Protein AF-A0A7S2FRU5-F1 (afdb_monomer)

Solvent-accessible surface area (backbone atoms only — not comparable to full-atom values): 5875 Å² total; per-residue (Å²): 115,72,44,46,38,80,35,29,39,48,60,51,49,53,50,32,61,76,71,72,45,66,61,41,35,21,21,50,98,88,53,42,59,52,22,40,39,37,58,65,40,54,52,50,47,36,62,71,56,37,88,50,74,68,31,39,57,50,40,38,63,35,39,36,61,80,54,35,46,43,44,95,74,54,76,67,44,41,88,84,57,50,73,66,58,53,54,52,51,27,61,76,71,72,45,92,75,68,55,73,41,55,98,79,60

InterPro domains:
  IPR000644 CBS domain [PF00571] (1-46)
  IPR000644 CBS domain [PF00571] (64-104)
  IPR000644 CBS domain [PS51371] (1-54)
  IPR046342 CBS domain superfamily [G3DSA:3.10.580.10] (1-105)
  IPR046342 CBS domain superfamily [SSF54631] (1-104)
  IPR051462 CBS domain-containing protein [PTHR48108] (2-103)

Organism: NCBI:txid236787

Nearest PDB structures (foldseek):
  4pcu-assembly1_A  TM=8.498E-01  e=1.540E-04  Homo sapiens
  1pvm-assembly1_A  TM=8.363E-01  e=4.871E-04  Thermoplasma acidophilum DSM 1728
  4l28-assembly2_B  TM=7.951E-01  e=3.032E-04  Homo sapiens
  4coo-assembly1_A  TM=7.773E-01  e=4.552E-04  Homo sapiens
  4l28-assembly2_D  TM=8.059E-01  e=3.975E-04  Homo sapiens

pLDDT: mean 93.64, std 6.34, range [51.5, 98.5]

Radius of gyration: 14.71 Å; Cα contacts (8 Å, |Δi|>4): 147; chains: 1; bounding box: 33×32×38 Å

Structure (mmCIF, N/CA/C/O backbone):
data_AF-A0A7S2FRU5-F1
#
_entry.id   AF-A0A7S2FRU5-F1
#
loop_
_atom_site.group_PDB
_atom_site.id
_atom_site.type_symbol
_atom_site.label_atom_id
_atom_site.label_alt_id
_atom_site.label_comp_id
_atom_site.label_asym_id
_atom_site.label_entity_id
_atom_site.label_seq_id
_atom_site.pdbx_PDB_ins_code
_atom_site.Cartn_x
_atom_site.Cartn_y
_atom_site.Cartn_z
_atom_site.occupancy
_atom_site.B_iso_or_equiv
_atom_site.auth_seq_id
_atom_site.auth_comp_id
_atom_site.auth_asym_id
_atom_site.auth_atom_id
_atom_site.pdbx_PDB_model_num
ATOM 1 N N . VAL A 1 1 ? 1.801 3.110 8.655 1.00 89.44 1 VAL A N 1
ATOM 2 C CA . VAL A 1 1 ? 2.631 3.961 7.772 1.00 89.44 1 VAL A CA 1
ATOM 3 C C . VAL A 1 1 ? 1.914 4.096 6.441 1.00 89.44 1 VAL A C 1
ATOM 5 O O . VAL A 1 1 ? 1.216 3.152 6.069 1.00 89.44 1 VAL A O 1
ATOM 8 N N . SER A 1 2 ? 2.025 5.246 5.779 1.00 95.12 2 SER A N 1
ATOM 9 C CA . SER A 1 2 ? 1.357 5.508 4.500 1.00 95.12 2 SER A CA 1
ATOM 10 C C . SER A 1 2 ? 2.238 6.310 3.538 1.00 95.12 2 SER A C 1
ATOM 12 O O . SER A 1 2 ? 3.215 6.939 3.952 1.00 95.12 2 SER A O 1
ATOM 14 N N . VAL A 1 3 ? 1.882 6.260 2.254 1.00 97.75 3 VAL A N 1
ATOM 15 C CA . VAL A 1 3 ? 2.404 7.097 1.159 1.00 97.75 3 VAL A CA 1
ATOM 16 C C . VAL A 1 3 ? 1.241 7.600 0.297 1.00 97.75 3 VAL A C 1
ATOM 18 O O . VAL A 1 3 ? 0.134 7.071 0.393 1.00 97.75 3 VAL A O 1
ATOM 21 N N . LEU A 1 4 ? 1.481 8.595 -0.560 1.00 98.31 4 LEU A N 1
ATOM 22 C CA . LEU A 1 4 ? 0.489 9.033 -1.546 1.00 98.31 4 LEU A CA 1
ATOM 23 C C . LEU A 1 4 ? 0.286 7.962 -2.636 1.00 98.31 4 LEU A C 1
ATOM 25 O O . LEU A 1 4 ? 1.256 7.300 -3.006 1.00 98.31 4 LEU A O 1
ATOM 29 N N . PRO A 1 5 ? -0.921 7.817 -3.217 1.00 98.06 5 PRO A N 1
ATOM 30 C CA . PRO A 1 5 ? -1.140 6.938 -4.368 1.00 98.06 5 PRO A CA 1
ATOM 31 C C . PRO A 1 5 ? -0.275 7.308 -5.576 1.00 98.06 5 PRO A C 1
ATOM 33 O O . PRO A 1 5 ? 0.147 6.422 -6.308 1.00 98.06 5 PRO A O 1
ATOM 36 N N . SER A 1 6 ? 0.020 8.599 -5.744 1.00 98.38 6 SER A N 1
ATOM 37 C CA . SER A 1 6 ? 0.899 9.133 -6.789 1.00 98.38 6 SER A CA 1
ATOM 38 C C . SER A 1 6 ? 2.390 9.024 -6.460 1.00 98.38 6 SER A C 1
ATOM 40 O O . SER A 1 6 ? 3.232 9.401 -7.272 1.00 98.38 6 SER A O 1
ATOM 42 N N . ALA A 1 7 ? 2.752 8.533 -5.268 1.00 98.38 7 ALA A N 1
ATOM 43 C CA . ALA A 1 7 ? 4.149 8.277 -4.957 1.00 98.38 7 ALA A CA 1
ATOM 44 C C . ALA A 1 7 ? 4.690 7.203 -5.902 1.00 98.38 7 ALA A C 1
ATOM 46 O O . ALA A 1 7 ? 4.014 6.221 -6.210 1.00 98.38 7 ALA A O 1
ATOM 47 N N . THR A 1 8 ? 5.932 7.374 -6.334 1.00 98.50 8 THR A N 1
ATOM 48 C CA . THR A 1 8 ? 6.612 6.368 -7.149 1.00 98.50 8 THR A CA 1
ATOM 49 C C . THR A 1 8 ? 6.874 5.095 -6.349 1.00 98.50 8 THR A C 1
ATOM 51 O O . THR A 1 8 ? 7.063 5.127 -5.127 1.00 98.50 8 THR A O 1
ATOM 54 N N . ILE A 1 9 ? 6.985 3.967 -7.047 1.00 98.00 9 ILE A N 1
ATOM 55 C CA . ILE A 1 9 ? 7.394 2.697 -6.442 1.00 98.00 9 ILE A CA 1
ATOM 56 C C . ILE A 1 9 ? 8.744 2.832 -5.726 1.00 98.00 9 ILE A C 1
ATOM 58 O O . ILE A 1 9 ? 8.904 2.263 -4.648 1.00 98.00 9 ILE A O 1
ATOM 62 N N . ASN A 1 10 ? 9.691 3.616 -6.254 1.00 98.06 10 ASN A N 1
ATOM 63 C CA . ASN A 1 10 ? 10.964 3.857 -5.569 1.00 98.06 10 ASN A CA 1
ATOM 64 C C . ASN A 1 10 ? 10.779 4.520 -4.190 1.00 98.06 10 ASN A C 1
ATOM 66 O O . ASN A 1 10 ? 11.281 4.014 -3.188 1.00 98.06 10 ASN A O 1
ATOM 70 N N . GLN A 1 11 ? 9.998 5.602 -4.114 1.00 98.19 11 GLN A N 1
ATOM 71 C CA . GLN A 1 11 ? 9.696 6.277 -2.843 1.00 98.19 11 GLN A CA 1
ATOM 72 C C . GLN A 1 11 ? 8.960 5.348 -1.867 1.00 98.19 11 GLN A C 1
ATOM 74 O O . GLN A 1 11 ? 9.231 5.337 -0.665 1.00 98.19 11 GLN A O 1
ATOM 79 N N . ALA A 1 12 ? 8.042 4.527 -2.380 1.00 98.06 12 ALA A N 1
ATOM 80 C CA . ALA A 1 12 ? 7.340 3.531 -1.583 1.00 98.06 12 ALA A CA 1
ATOM 81 C C . ALA A 1 12 ? 8.289 2.455 -1.024 1.00 98.06 12 ALA A C 1
ATOM 83 O O . ALA A 1 12 ? 8.166 2.079 0.141 1.00 98.06 12 ALA A O 1
ATOM 84 N N . MET A 1 13 ? 9.255 1.981 -1.820 1.00 97.56 13 MET A N 1
ATOM 85 C CA . MET A 1 13 ? 10.285 1.037 -1.373 1.00 97.56 13 MET A CA 1
ATOM 86 C C . MET A 1 13 ? 11.152 1.628 -0.264 1.00 97.56 13 MET A C 1
ATOM 88 O O . MET A 1 13 ? 11.348 0.975 0.761 1.00 97.56 13 MET A O 1
ATOM 92 N N . GLU A 1 14 ? 11.636 2.857 -0.446 1.00 97.81 14 GLU A N 1
ATOM 93 C CA . GLU A 1 14 ? 12.413 3.574 0.570 1.00 97.81 14 GLU A CA 1
ATOM 94 C C . GLU A 1 14 ? 11.638 3.654 1.888 1.00 97.81 14 GLU A C 1
ATOM 96 O O . GLU A 1 14 ? 12.189 3.338 2.943 1.00 97.81 14 GLU A O 1
ATOM 101 N N . LYS A 1 15 ? 10.335 3.962 1.821 1.00 97.62 15 LYS A N 1
ATOM 102 C CA . LYS A 1 15 ? 9.459 4.021 2.994 1.00 97.62 15 LYS A CA 1
ATOM 103 C C . LYS A 1 15 ? 9.284 2.667 3.687 1.00 97.62 15 LYS A C 1
ATOM 105 O O . LYS A 1 15 ? 9.335 2.592 4.913 1.00 97.62 15 LYS A O 1
ATOM 110 N N . LEU A 1 16 ? 9.091 1.585 2.926 1.00 97.19 16 LEU A N 1
ATOM 111 C CA . LEU A 1 16 ? 8.992 0.228 3.484 1.00 97.19 16 LEU A CA 1
ATOM 112 C C . LEU A 1 16 ? 10.280 -0.172 4.220 1.00 97.19 16 LEU A C 1
ATOM 114 O O . LEU A 1 16 ? 10.218 -0.752 5.307 1.00 97.19 16 LEU A O 1
ATOM 118 N N . VAL A 1 17 ? 11.440 0.157 3.642 1.00 97.69 17 VAL A N 1
ATOM 119 C CA . VAL A 1 17 ? 12.757 -0.140 4.221 1.00 97.69 17 VAL A CA 1
ATOM 120 C C . VAL A 1 17 ? 13.020 0.708 5.463 1.00 97.69 17 VAL A C 1
ATOM 122 O O . VAL A 1 17 ? 13.402 0.150 6.494 1.00 97.69 17 VAL A O 1
ATOM 125 N N . SER A 1 18 ? 12.790 2.025 5.398 1.00 97.62 18 SER A N 1
ATOM 126 C CA . SER A 1 18 ? 13.033 2.938 6.524 1.00 97.62 18 SER A CA 1
ATOM 127 C C . SER A 1 18 ? 12.203 2.559 7.744 1.00 97.62 18 SER A C 1
ATOM 129 O O . SER A 1 18 ? 12.710 2.532 8.864 1.00 97.62 18 SER A O 1
ATOM 131 N N . ASP A 1 19 ? 10.939 2.207 7.512 1.00 97.06 19 ASP A N 1
ATOM 132 C CA . ASP A 1 19 ? 9.981 1.904 8.569 1.00 97.06 19 ASP A CA 1
ATOM 133 C C . ASP A 1 19 ? 10.015 0.423 8.988 1.00 97.06 19 ASP A C 1
ATOM 135 O O . ASP A 1 19 ? 9.332 0.038 9.936 1.00 97.06 19 ASP A O 1
ATOM 139 N N . ARG A 1 20 ? 10.821 -0.412 8.313 1.00 96.62 20 ARG A N 1
ATOM 140 C CA . ARG A 1 20 ? 10.981 -1.856 8.569 1.00 96.62 20 ARG A CA 1
ATOM 141 C C . ARG A 1 20 ? 9.661 -2.634 8.500 1.00 96.62 20 ARG A C 1
ATOM 143 O O . ARG A 1 20 ? 9.397 -3.510 9.326 1.00 96.62 20 ARG A O 1
ATOM 150 N N . VAL A 1 21 ? 8.836 -2.340 7.496 1.00 95.50 21 VAL A N 1
ATOM 151 C CA . VAL A 1 21 ? 7.526 -2.980 7.288 1.00 95.50 21 VAL A CA 1
ATOM 152 C C . VAL A 1 21 ? 7.416 -3.645 5.915 1.00 95.50 21 VAL A C 1
ATOM 154 O O . VAL A 1 21 ? 8.046 -3.239 4.946 1.00 95.50 21 VAL A O 1
ATOM 157 N N . GLY A 1 22 ? 6.571 -4.677 5.815 1.00 94.50 22 GLY A N 1
ATOM 158 C CA . GLY A 1 22 ? 6.307 -5.394 4.556 1.00 94.50 22 GLY A CA 1
ATOM 159 C C . GLY A 1 22 ? 5.058 -4.936 3.790 1.00 94.50 22 GLY A C 1
ATOM 160 O O . GLY A 1 22 ? 4.795 -5.449 2.700 1.00 94.50 22 GLY A O 1
ATOM 161 N N . SER A 1 23 ? 4.270 -4.020 4.359 1.00 95.00 23 SER A N 1
ATOM 162 C CA . SER A 1 23 ? 3.048 -3.463 3.764 1.00 95.00 23 SER A CA 1
ATOM 163 C C . SER A 1 23 ? 2.868 -2.004 4.151 1.00 95.00 23 SER A C 1
ATOM 165 O O . SER A 1 23 ? 3.250 -1.616 5.256 1.00 95.00 23 SER A O 1
ATOM 167 N N . CYS A 1 24 ? 2.211 -1.232 3.295 1.00 96.06 24 CYS A N 1
ATOM 168 C CA . CYS A 1 24 ? 1.958 0.187 3.508 1.00 96.06 24 CYS A CA 1
ATOM 169 C C . CYS A 1 24 ? 0.569 0.561 2.973 1.00 96.06 24 CYS A C 1
ATOM 171 O O . CYS A 1 24 ? 0.069 -0.063 2.033 1.00 96.06 24 CYS A O 1
ATOM 173 N N . 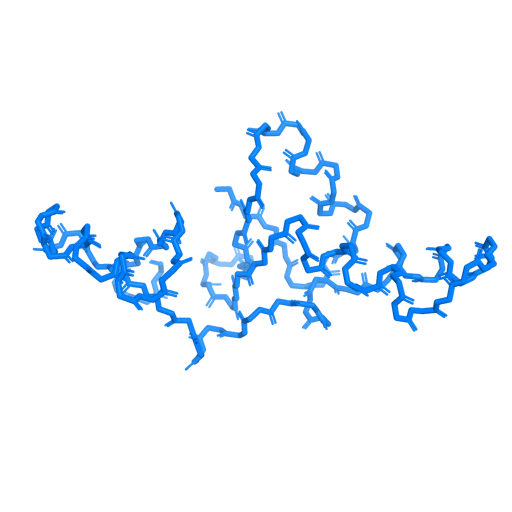LEU A 1 25 ? -0.056 1.561 3.593 1.00 96.06 25 LEU A N 1
ATOM 174 C CA . LEU A 1 25 ? -1.288 2.157 3.085 1.00 96.06 25 LEU A CA 1
ATOM 175 C C . LEU A 1 25 ? -0.955 3.197 2.011 1.00 96.06 25 LEU A C 1
ATOM 177 O O . LEU A 1 25 ? 0.037 3.918 2.114 1.00 96.06 25 LEU A O 1
ATOM 181 N N . ALA A 1 26 ? -1.806 3.294 1.000 1.00 97.12 26 ALA A N 1
ATOM 182 C CA . ALA A 1 26 ? -1.843 4.430 0.097 1.00 97.12 26 ALA A CA 1
ATOM 183 C C . ALA A 1 26 ? -2.972 5.349 0.568 1.00 97.12 26 ALA A C 1
ATOM 185 O O . ALA A 1 26 ? -4.133 4.940 0.550 1.00 97.12 26 ALA A O 1
ATOM 186 N N . SER A 1 27 ? -2.646 6.563 1.003 1.00 95.81 27 SER A N 1
ATOM 187 C CA . SER A 1 27 ? -3.613 7.519 1.552 1.00 95.81 27 SER A CA 1
ATOM 188 C C . SER A 1 27 ? -3.474 8.871 0.869 1.00 95.81 27 SER A C 1
ATOM 190 O O . SER A 1 27 ? -2.376 9.262 0.488 1.00 95.81 27 SER A O 1
ATOM 192 N N . SER A 1 28 ? -4.581 9.591 0.716 1.00 94.88 28 SER A N 1
ATOM 193 C CA . SER A 1 28 ? -4.553 10.987 0.263 1.00 94.88 28 SER A CA 1
ATOM 194 C C . SER A 1 28 ? -3.868 11.905 1.286 1.00 94.88 28 SER A C 1
ATOM 196 O O . SER A 1 28 ? -3.628 11.508 2.428 1.00 94.88 28 SER A O 1
ATOM 198 N N . GLU A 1 29 ? -3.604 13.158 0.907 1.00 93.31 29 GLU A N 1
ATOM 199 C CA . GLU A 1 29 ? -3.019 14.161 1.813 1.00 93.31 29 GLU A CA 1
ATOM 200 C C . GLU A 1 29 ? -3.873 14.429 3.062 1.00 93.31 29 GLU A C 1
ATOM 202 O O . GLU A 1 29 ? -3.333 14.736 4.121 1.00 93.31 29 GLU A O 1
ATOM 207 N N . ILE A 1 30 ? -5.194 14.252 2.966 1.00 90.88 30 ILE A N 1
ATOM 208 C CA . ILE A 1 30 ? -6.130 14.416 4.089 1.00 90.88 30 ILE A CA 1
ATOM 209 C C . ILE A 1 30 ? -6.297 13.138 4.931 1.00 90.88 30 ILE A C 1
ATOM 211 O O . ILE A 1 30 ? -7.155 13.084 5.805 1.00 90.88 30 ILE A O 1
ATOM 215 N N . GLY A 1 31 ? -5.498 12.098 4.669 1.00 88.31 31 GLY A N 1
ATOM 216 C CA . GLY A 1 31 ? -5.475 10.854 5.444 1.00 88.31 31 GLY A CA 1
ATOM 217 C C . GLY A 1 31 ? -6.414 9.752 4.950 1.00 88.31 31 GLY A C 1
ATOM 218 O O . GLY A 1 31 ? -6.247 8.608 5.356 1.00 88.31 31 GLY A O 1
ATOM 219 N N . GLU A 1 32 ? -7.332 10.047 4.025 1.00 91.69 32 GLU A N 1
ATOM 220 C CA . GLU A 1 32 ? -8.274 9.055 3.485 1.00 91.69 32 GLU A CA 1
ATOM 221 C C . GLU A 1 32 ? -7.538 7.892 2.801 1.00 91.69 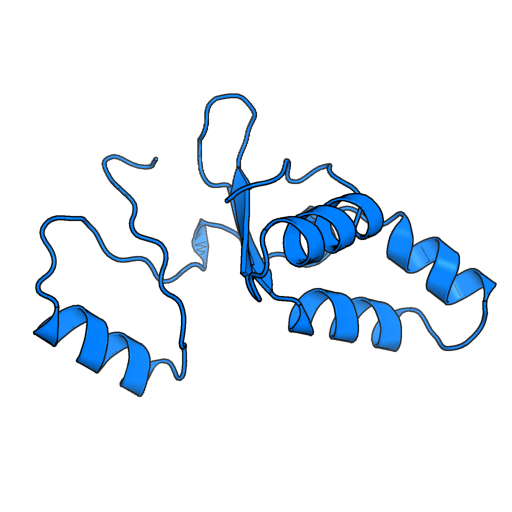32 GLU A C 1
ATOM 223 O O . GLU A 1 32 ? -6.742 8.117 1.879 1.00 91.69 32 GLU A O 1
ATOM 228 N N . VAL A 1 33 ? -7.823 6.657 3.220 1.00 93.94 33 VAL A N 1
ATOM 229 C CA . VAL A 1 33 ? -7.223 5.439 2.660 1.00 93.94 33 VAL A CA 1
ATOM 230 C C . VAL A 1 33 ? -7.763 5.179 1.255 1.00 93.94 33 VAL A C 1
ATOM 232 O O . VAL A 1 33 ? -8.954 4.978 1.041 1.00 93.94 33 VAL A O 1
ATOM 235 N N . LYS A 1 34 ? -6.858 5.143 0.278 1.00 95.94 34 LYS A N 1
ATOM 236 C CA . LYS A 1 34 ? -7.141 4.854 -1.136 1.00 95.94 34 LYS A CA 1
ATOM 237 C C . LYS A 1 34 ? -6.754 3.438 -1.546 1.00 95.94 34 LYS A C 1
ATOM 239 O O . LYS A 1 34 ? -7.283 2.929 -2.534 1.00 95.94 34 LYS A O 1
ATOM 244 N N . GLY A 1 35 ? -5.877 2.788 -0.789 1.00 95.88 35 GLY A N 1
ATOM 245 C CA . GLY A 1 35 ? -5.473 1.419 -1.062 1.00 95.88 35 GLY A CA 1
ATOM 246 C C . GLY A 1 35 ? -4.460 0.865 -0.067 1.00 95.88 35 GLY A C 1
ATOM 247 O O . GLY A 1 35 ? -4.016 1.542 0.861 1.00 95.88 35 GLY A O 1
ATOM 248 N N . VAL A 1 36 ? -4.058 -0.380 -0.296 1.00 95.88 36 VAL A N 1
ATOM 249 C CA . VAL A 1 36 ? -2.966 -1.044 0.422 1.00 95.88 36 VAL A CA 1
ATOM 250 C C . VAL A 1 36 ? -2.093 -1.795 -0.566 1.00 95.88 36 VAL A C 1
ATOM 252 O O . VAL A 1 36 ? -2.586 -2.375 -1.530 1.00 95.88 36 VAL A O 1
ATOM 255 N N . PHE A 1 37 ? -0.791 -1.819 -0.315 1.00 96.75 37 PHE A N 1
ATOM 256 C CA . PHE A 1 37 ? 0.149 -2.610 -1.099 1.00 96.75 37 PHE A CA 1
ATOM 257 C C . PHE A 1 37 ? 1.199 -3.251 -0.196 1.00 96.75 37 PHE A C 1
ATOM 259 O O . PHE A 1 37 ? 1.408 -2.869 0.961 1.00 96.75 37 PHE A O 1
ATOM 266 N N . THR A 1 38 ? 1.870 -4.260 -0.736 1.00 96.19 38 THR A N 1
ATOM 267 C CA . THR A 1 38 ? 2.932 -4.996 -0.058 1.00 96.19 38 THR A CA 1
ATOM 268 C C . THR A 1 38 ? 4.216 -4.983 -0.873 1.00 96.19 38 THR A C 1
ATOM 270 O O . THR A 1 38 ? 4.207 -4.753 -2.082 1.00 96.19 38 THR A O 1
ATOM 273 N N . ALA A 1 39 ? 5.335 -5.332 -0.234 1.00 96.31 39 ALA A N 1
ATOM 274 C CA . ALA A 1 39 ? 6.597 -5.548 -0.945 1.00 96.31 39 ALA A CA 1
ATOM 275 C C . ALA A 1 39 ? 6.453 -6.571 -2.092 1.00 96.31 39 ALA A C 1
ATOM 277 O O . ALA A 1 39 ? 7.128 -6.470 -3.112 1.00 96.31 39 ALA A O 1
ATOM 278 N N . ARG A 1 40 ? 5.537 -7.543 -1.962 1.00 95.81 40 ARG A N 1
ATOM 279 C CA . ARG A 1 40 ? 5.268 -8.525 -3.018 1.00 95.81 40 ARG A CA 1
ATOM 280 C C . ARG A 1 40 ? 4.622 -7.896 -4.251 1.00 95.81 40 ARG A C 1
ATOM 282 O O . ARG A 1 40 ? 4.900 -8.359 -5.350 1.00 95.81 40 ARG A O 1
ATOM 289 N N . ASP A 1 41 ? 3.782 -6.881 -4.093 1.00 96.81 41 ASP A N 1
ATOM 290 C CA . ASP A 1 41 ? 3.115 -6.234 -5.229 1.00 96.81 41 ASP A CA 1
ATOM 291 C C . ASP A 1 41 ? 4.116 -5.422 -6.055 1.00 96.81 41 ASP A C 1
ATOM 293 O O . ASP A 1 41 ? 4.113 -5.498 -7.283 1.00 96.81 41 ASP A O 1
ATOM 297 N N . ILE A 1 42 ? 5.088 -4.798 -5.381 1.00 96.75 42 ILE A N 1
ATOM 298 C CA . ILE A 1 42 ? 6.259 -4.190 -6.026 1.00 96.75 42 ILE A CA 1
ATOM 299 C C . ILE A 1 42 ? 7.051 -5.245 -6.807 1.00 96.75 42 ILE A C 1
ATOM 301 O O . ILE A 1 42 ? 7.335 -5.054 -7.987 1.00 96.75 42 ILE A O 1
ATOM 305 N N . LEU A 1 43 ? 7.370 -6.388 -6.186 1.00 95.88 43 LEU A N 1
ATOM 306 C CA . LEU A 1 43 ? 8.092 -7.472 -6.865 1.00 95.88 43 LEU A CA 1
ATOM 307 C C . LEU A 1 43 ? 7.331 -7.992 -8.094 1.00 95.88 43 LEU A C 1
ATOM 309 O O . LEU A 1 43 ? 7.945 -8.228 -9.132 1.00 95.88 43 LEU A O 1
ATOM 313 N N . LYS A 1 44 ? 6.002 -8.134 -8.011 1.00 96.12 44 LYS A N 1
ATOM 314 C CA . LYS A 1 44 ? 5.169 -8.518 -9.160 1.00 96.12 44 LYS A CA 1
ATOM 315 C C . LYS A 1 44 ? 5.282 -7.500 -10.293 1.00 96.12 44 LYS A C 1
ATOM 317 O O . LYS A 1 44 ? 5.490 -7.913 -11.429 1.00 96.12 44 LYS A O 1
ATOM 322 N N . LYS A 1 45 ? 5.193 -6.200 -9.995 1.00 95.94 45 LYS A N 1
ATOM 323 C CA . LYS A 1 45 ? 5.328 -5.134 -10.999 1.00 95.94 45 LYS A CA 1
ATOM 324 C C . LYS A 1 45 ? 6.699 -5.148 -11.673 1.00 95.94 45 LYS A C 1
ATOM 326 O O . LYS A 1 45 ? 6.767 -5.047 -12.893 1.00 95.94 45 LYS A O 1
ATOM 331 N N . MET A 1 46 ? 7.770 -5.346 -10.901 1.00 94.19 46 MET A N 1
ATOM 332 C CA . MET A 1 46 ? 9.133 -5.474 -11.438 1.00 94.19 46 MET A CA 1
ATOM 333 C C . MET A 1 46 ? 9.243 -6.637 -12.427 1.00 94.19 46 MET A C 1
ATOM 335 O O . MET A 1 46 ? 9.780 -6.469 -13.515 1.00 94.19 46 MET A O 1
ATOM 339 N N . VAL A 1 47 ? 8.695 -7.805 -12.075 1.00 93.81 47 VAL A N 1
ATOM 340 C CA . VAL A 1 47 ? 8.716 -8.990 -12.948 1.00 93.81 47 VAL A CA 1
ATOM 341 C C . VAL A 1 47 ? 7.840 -8.798 -14.192 1.00 93.81 47 VAL A C 1
ATOM 343 O O . VAL A 1 47 ? 8.217 -9.244 -15.271 1.00 93.81 47 VAL A O 1
ATOM 346 N N . GLN A 1 48 ? 6.689 -8.132 -14.064 1.00 93.94 48 GLN A N 1
ATOM 347 C CA . GLN A 1 48 ? 5.773 -7.868 -15.181 1.00 93.94 48 GLN A CA 1
ATOM 348 C C . GLN A 1 48 ? 6.346 -6.899 -16.219 1.00 93.94 48 GLN A C 1
ATOM 350 O O . GLN A 1 48 ? 6.036 -7.035 -17.399 1.00 93.94 48 GLN A O 1
ATOM 355 N N . GLN A 1 49 ? 7.151 -5.921 -15.794 1.00 91.00 49 GLN A N 1
ATOM 356 C CA . GLN A 1 49 ? 7.705 -4.917 -16.701 1.00 91.00 49 GLN A CA 1
ATOM 357 C C . GLN A 1 49 ? 8.785 -5.501 -17.623 1.00 91.00 49 GLN A C 1
ATOM 359 O O . GLN A 1 49 ? 8.913 -5.063 -18.762 1.00 91.00 49 GLN A O 1
ATOM 364 N N . GLY A 1 50 ? 9.544 -6.490 -17.141 1.00 89.31 50 GLY A N 1
ATOM 365 C CA . GLY A 1 50 ? 10.642 -7.122 -17.871 1.00 89.31 50 GLY A CA 1
ATOM 366 C C . GLY A 1 50 ? 11.954 -7.119 -17.087 1.00 89.31 50 GLY A C 1
ATOM 367 O O . GLY A 1 50 ? 12.051 -6.602 -15.976 1.00 89.31 50 GLY A O 1
ATOM 368 N N . ASN A 1 51 ? 12.986 -7.733 -17.667 1.00 89.00 51 ASN A N 1
ATOM 369 C CA . ASN A 1 51 ? 14.260 -7.964 -16.979 1.00 89.00 51 ASN A CA 1
ATOM 370 C C . ASN A 1 51 ? 15.386 -7.016 -17.404 1.00 89.00 51 ASN A C 1
ATOM 372 O O . ASN A 1 51 ? 16.460 -7.072 -16.795 1.00 89.00 51 ASN A O 1
ATOM 376 N N . SER A 1 52 ? 15.174 -6.162 -18.411 1.00 93.75 52 SER A N 1
ATOM 377 C CA . SER A 1 52 ? 16.197 -5.197 -18.814 1.00 93.75 52 SER A CA 1
ATOM 378 C C . SER A 1 52 ? 16.322 -4.063 -17.791 1.00 93.75 52 SER A C 1
ATOM 380 O O . SER A 1 52 ? 15.391 -3.769 -17.038 1.00 93.75 52 SER A O 1
ATOM 382 N N . ASP A 1 53 ? 17.470 -3.386 -17.771 1.00 90.88 53 ASP A N 1
ATOM 383 C CA . ASP A 1 53 ? 17.676 -2.238 -16.877 1.00 90.88 53 ASP A CA 1
ATOM 384 C C . ASP A 1 53 ? 16.703 -1.091 -17.181 1.00 90.88 53 ASP A C 1
ATOM 386 O O . ASP A 1 53 ? 16.267 -0.385 -16.271 1.00 90.8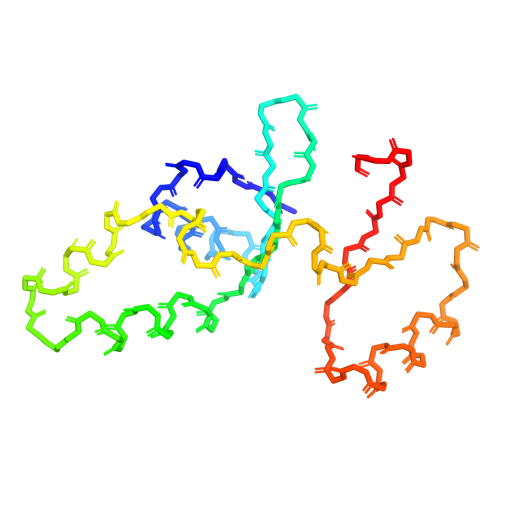8 53 ASP A O 1
ATOM 390 N N . LYS A 1 54 ? 16.306 -0.940 -18.453 1.00 93.50 54 LYS A N 1
ATOM 391 C CA . LYS A 1 54 ? 15.292 0.036 -18.868 1.00 93.50 54 LYS A CA 1
ATOM 392 C C . LYS A 1 54 ? 13.916 -0.308 -18.295 1.00 93.50 54 LYS A C 1
ATOM 394 O O . LYS A 1 54 ? 13.257 0.587 -17.770 1.00 93.50 54 LYS A O 1
ATOM 399 N N . ASP A 1 55 ? 13.523 -1.581 -18.329 1.00 93.38 55 ASP A N 1
ATOM 400 C CA . ASP A 1 55 ? 12.233 -2.040 -17.793 1.00 93.38 55 ASP A CA 1
ATOM 401 C C . ASP A 1 55 ? 12.166 -1.823 -16.279 1.00 93.38 55 ASP A C 1
ATOM 403 O O . ASP A 1 55 ? 11.203 -1.262 -15.760 1.00 93.38 55 ASP A O 1
ATOM 407 N N . LYS A 1 56 ? 13.233 -2.183 -15.557 1.00 91.12 56 LYS A N 1
ATOM 408 C CA . LYS A 1 56 ? 13.312 -1.981 -14.102 1.00 91.12 56 LYS A CA 1
ATOM 409 C C . LYS A 1 56 ? 13.268 -0.502 -13.729 1.00 91.12 56 LYS A C 1
ATOM 411 O O . LYS A 1 56 ? 12.538 -0.118 -12.817 1.00 91.12 56 LYS A O 1
ATOM 416 N N . ALA A 1 57 ? 14.010 0.340 -14.449 1.00 93.44 57 ALA A N 1
ATOM 417 C CA . ALA A 1 57 ? 13.980 1.783 -14.238 1.00 93.44 57 ALA A CA 1
ATOM 418 C C . ALA A 1 57 ? 12.585 2.374 -14.501 1.00 93.44 57 ALA A C 1
ATOM 420 O O . ALA A 1 57 ? 12.170 3.294 -13.798 1.00 93.44 57 ALA A O 1
ATOM 421 N N . GLN A 1 58 ? 11.849 1.840 -15.480 1.00 94.88 58 GLN A N 1
ATOM 422 C CA . GLN A 1 58 ? 10.466 2.230 -15.738 1.00 94.88 58 GLN A CA 1
ATOM 423 C C . GLN A 1 58 ? 9.536 1.791 -14.602 1.00 94.88 58 GLN A C 1
ATOM 425 O O . GLN A 1 58 ? 8.767 2.612 -14.110 1.00 94.88 58 GLN A O 1
ATOM 430 N N . ALA A 1 59 ? 9.639 0.541 -14.143 1.00 95.00 59 ALA A N 1
ATOM 431 C CA . ALA A 1 59 ? 8.831 0.032 -13.036 1.00 95.00 59 ALA A CA 1
ATOM 432 C C . ALA A 1 59 ? 9.017 0.865 -11.758 1.00 95.00 59 ALA A C 1
ATOM 434 O O . ALA A 1 59 ? 8.042 1.177 -11.087 1.00 95.00 59 ALA A O 1
ATOM 435 N N . LEU A 1 60 ? 10.243 1.301 -11.450 1.00 96.06 60 LEU A N 1
ATOM 436 C CA . LEU A 1 60 ? 10.522 2.160 -10.290 1.00 96.06 60 LEU A CA 1
ATOM 437 C C . LEU A 1 60 ? 9.840 3.538 -10.353 1.00 96.06 60 LEU A C 1
ATOM 439 O O . LEU A 1 60 ? 9.628 4.149 -9.305 1.00 96.06 60 LEU A O 1
ATOM 443 N N . ARG A 1 61 ? 9.508 4.023 -11.556 1.00 96.81 61 ARG A N 1
ATOM 444 C CA . ARG A 1 61 ? 8.837 5.313 -11.793 1.00 96.81 61 ARG A CA 1
ATOM 445 C C . ARG A 1 61 ? 7.314 5.205 -11.863 1.00 96.81 61 ARG A C 1
ATOM 447 O O . ARG A 1 61 ? 6.665 6.244 -11.862 1.00 96.81 61 ARG A O 1
ATOM 454 N N . CYS A 1 62 ? 6.759 3.993 -11.942 1.00 97.62 62 CYS A N 1
ATOM 455 C CA . CYS A 1 62 ? 5.316 3.780 -11.833 1.00 97.62 62 CYS A CA 1
ATOM 456 C C . CYS A 1 62 ? 4.804 4.245 -10.470 1.00 97.62 62 CYS A C 1
ATOM 458 O O . CYS A 1 62 ? 5.560 4.295 -9.494 1.00 97.62 62 CYS A O 1
ATOM 460 N N . GLU A 1 63 ? 3.520 4.563 -10.413 1.00 98.38 63 GLU A N 1
ATOM 461 C CA . GLU A 1 63 ? 2.882 5.037 -9.196 1.00 98.38 63 GLU A CA 1
ATOM 462 C C . GLU A 1 63 ? 2.442 3.862 -8.316 1.00 98.38 63 GLU A C 1
ATOM 464 O O . GLU A 1 63 ? 2.217 2.741 -8.777 1.00 98.38 63 GLU A O 1
ATOM 469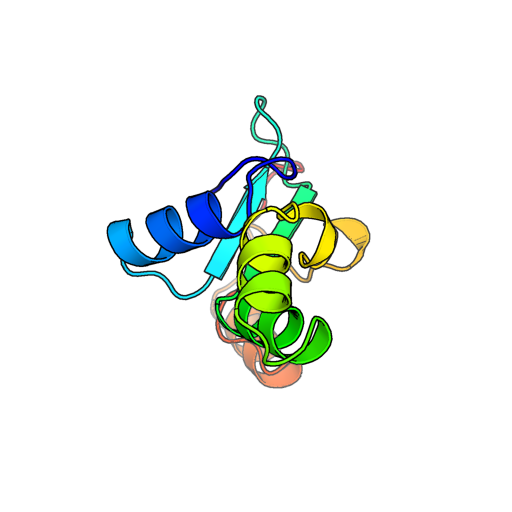 N N . VAL A 1 64 ? 2.288 4.110 -7.018 1.00 98.31 64 VAL A N 1
ATOM 470 C CA . VAL A 1 64 ? 1.708 3.139 -6.078 1.00 98.31 64 VAL A CA 1
ATOM 471 C C . VAL A 1 64 ? 0.280 2.765 -6.482 1.00 98.31 64 VAL A C 1
ATOM 473 O O . VAL A 1 64 ? -0.128 1.614 -6.307 1.00 98.31 64 VAL A O 1
ATOM 476 N N . SER A 1 65 ? -0.462 3.711 -7.060 1.00 98.06 65 SER A N 1
ATOM 477 C CA . SER A 1 65 ? -1.807 3.516 -7.603 1.00 98.06 65 SER A CA 1
ATOM 478 C C . SER A 1 65 ? -1.886 2.376 -8.632 1.00 98.06 65 SER A C 1
ATOM 480 O O . SER A 1 65 ? -2.908 1.694 -8.689 1.00 98.06 65 SER A O 1
ATOM 482 N N . ASP A 1 66 ? -0.795 2.095 -9.357 1.00 97.44 66 ASP A N 1
ATOM 483 C CA . ASP A 1 66 ? -0.711 1.024 -10.360 1.00 97.44 66 ASP A CA 1
ATOM 484 C C . ASP A 1 66 ? -0.629 -0.388 -9.753 1.00 97.44 66 ASP A C 1
ATOM 486 O O . ASP A 1 66 ? -0.848 -1.380 -10.452 1.00 97.44 66 ASP A O 1
ATOM 490 N N . ILE A 1 67 ? -0.240 -0.504 -8.478 1.00 97.44 67 ILE A N 1
ATOM 491 C CA . ILE A 1 67 ? 0.063 -1.794 -7.831 1.00 97.44 67 ILE A CA 1
ATOM 492 C C . ILE A 1 67 ? -0.755 -2.064 -6.569 1.00 97.44 67 ILE A C 1
ATOM 494 O O . ILE A 1 67 ? -0.739 -3.186 -6.060 1.00 97.44 67 ILE A O 1
ATOM 498 N N . MET A 1 68 ? -1.420 -1.046 -6.025 1.00 97.06 68 MET A N 1
ATOM 499 C CA . MET A 1 68 ? -2.189 -1.180 -4.795 1.00 97.06 68 MET A CA 1
ATOM 500 C C . MET A 1 68 ? -3.496 -1.940 -5.020 1.00 97.06 68 MET A C 1
ATOM 502 O O . MET A 1 68 ? -4.140 -1.820 -6.060 1.00 97.06 68 MET A O 1
ATOM 506 N N . THR A 1 69 ? -3.942 -2.656 -3.992 1.00 95.88 69 THR A N 1
ATOM 507 C CA . THR A 1 69 ? -5.339 -3.075 -3.885 1.00 95.88 69 THR A CA 1
ATOM 508 C C . THR A 1 69 ? -6.169 -1.839 -3.529 1.00 95.88 69 THR A C 1
ATOM 510 O O . THR A 1 69 ? -5.924 -1.260 -2.465 1.00 95.88 69 THR A O 1
ATOM 513 N N . PRO A 1 70 ? -7.132 -1.413 -4.369 1.00 96.00 70 PRO A N 1
ATOM 514 C CA . PRO A 1 70 ? -7.945 -0.229 -4.099 1.00 96.00 70 PRO A CA 1
ATOM 515 C C . PRO A 1 70 ? -8.791 -0.390 -2.835 1.00 96.00 70 PRO A C 1
ATOM 517 O O . PRO A 1 70 ? -9.249 -1.495 -2.546 1.00 96.00 70 PRO A O 1
ATOM 520 N N . ALA A 1 71 ? -9.081 0.713 -2.139 1.00 93.19 71 ALA A N 1
ATOM 521 C CA . ALA A 1 71 ? -9.867 0.726 -0.897 1.00 93.19 71 ALA A CA 1
ATOM 522 C C . ALA A 1 71 ? -11.191 -0.048 -0.993 1.00 93.19 71 ALA A C 1
ATOM 524 O O . ALA A 1 71 ? -11.539 -0.800 -0.088 1.00 93.19 71 ALA A O 1
ATOM 525 N N . VAL A 1 72 ? -11.877 0.043 -2.134 1.00 91.88 72 VAL A N 1
ATOM 526 C CA . VAL A 1 72 ? -13.141 -0.668 -2.402 1.00 91.88 72 VAL A CA 1
ATOM 527 C C . VAL A 1 72 ? -13.020 -2.200 -2.428 1.00 91.88 72 VAL A C 1
ATOM 529 O O . VAL A 1 72 ? -14.028 -2.893 -2.348 1.00 91.88 72 VAL A O 1
ATOM 532 N N . GLN A 1 73 ? -11.806 -2.738 -2.555 1.00 92.19 73 GLN A N 1
ATOM 533 C CA . GLN A 1 73 ? -11.503 -4.175 -2.568 1.00 92.19 73 GLN A CA 1
ATOM 534 C C . GLN A 1 73 ? -10.726 -4.616 -1.319 1.00 92.19 73 GLN A C 1
ATOM 536 O O . GLN A 1 73 ? -10.325 -5.775 -1.208 1.00 92.19 73 GLN A O 1
ATOM 541 N N . MET A 1 74 ? -10.462 -3.698 -0.388 1.00 90.88 74 MET A N 1
ATOM 542 C CA . MET A 1 74 ? -9.695 -4.000 0.809 1.00 90.88 74 MET A CA 1
ATOM 543 C C . MET A 1 74 ? -10.554 -4.698 1.853 1.00 90.88 74 MET A C 1
ATOM 545 O O . MET A 1 74 ? -11.657 -4.266 2.177 1.00 90.88 74 MET A O 1
ATOM 549 N N . PHE A 1 75 ? -9.981 -5.728 2.466 1.00 91.25 75 PHE A N 1
ATOM 550 C CA . PHE A 1 75 ? -10.448 -6.206 3.758 1.00 91.25 75 PHE A CA 1
ATOM 551 C C . PHE A 1 75 ? -9.807 -5.358 4.853 1.00 91.25 75 PHE A C 1
ATOM 553 O O . PHE A 1 75 ? -8.582 -5.215 4.895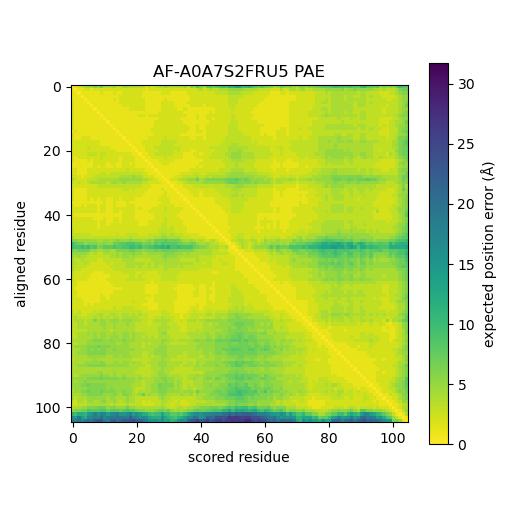 1.00 91.25 75 PHE A O 1
ATOM 560 N N . TYR A 1 76 ? -10.633 -4.819 5.739 1.00 92.38 76 TYR A N 1
ATOM 561 C CA . TYR A 1 76 ? -10.214 -4.040 6.896 1.00 92.38 76 TYR A CA 1
ATOM 562 C C . TYR A 1 76 ? -11.011 -4.475 8.126 1.00 92.38 76 TYR A C 1
ATOM 564 O O . TYR A 1 76 ? -11.990 -5.214 8.025 1.00 92.38 76 TYR A O 1
ATOM 572 N N . THR A 1 77 ? -10.553 -4.029 9.284 1.00 93.12 77 THR A N 1
ATOM 573 C CA . THR A 1 77 ? -11.228 -4.193 10.571 1.00 93.12 77 THR A CA 1
ATOM 574 C C . THR A 1 77 ? -11.456 -2.818 11.189 1.00 93.12 77 THR A C 1
ATOM 576 O O . THR A 1 77 ? -10.802 -1.854 10.783 1.00 93.12 77 THR A O 1
ATOM 579 N N . THR A 1 78 ? -12.367 -2.698 12.146 1.00 92.88 78 THR A N 1
ATOM 580 C CA . THR A 1 78 ? -12.573 -1.456 12.901 1.00 92.88 78 THR A CA 1
ATOM 581 C C . THR A 1 78 ? -12.065 -1.603 14.338 1.00 92.88 78 THR A C 1
ATOM 583 O O . THR A 1 78 ? -11.852 -2.723 14.809 1.00 92.88 78 THR A O 1
ATOM 586 N N . PRO A 1 79 ? -11.837 -0.499 15.073 1.00 93.00 79 PRO A N 1
ATOM 587 C CA . PRO A 1 79 ? -11.428 -0.565 16.479 1.00 93.00 79 PRO A CA 1
ATOM 588 C C . PRO A 1 79 ? -12.398 -1.332 17.395 1.00 93.00 79 PRO A C 1
ATOM 590 O O . PRO A 1 79 ? -12.008 -1.757 18.481 1.00 93.00 79 PRO A O 1
ATOM 593 N N . GLU A 1 80 ? -13.650 -1.492 16.973 1.00 94.06 80 GLU A N 1
ATOM 594 C CA . GLU A 1 80 ? -14.708 -2.199 17.693 1.00 94.06 80 GLU A CA 1
ATOM 595 C C . GLU A 1 80 ? -14.642 -3.725 17.501 1.00 94.06 80 GLU A C 1
ATOM 597 O O . GLU A 1 80 ? -15.222 -4.472 18.296 1.00 94.06 80 GLU A O 1
ATOM 602 N N . ASP A 1 81 ? -13.924 -4.208 16.482 1.00 93.94 81 ASP A N 1
ATOM 603 C CA . ASP A 1 81 ? -13.753 -5.636 16.238 1.00 93.94 81 ASP A CA 1
ATOM 604 C C . ASP A 1 81 ? -12.865 -6.289 17.301 1.00 93.94 81 ASP A C 1
ATOM 606 O O . ASP A 1 81 ? -11.811 -5.794 17.711 1.00 93.94 81 ASP A O 1
ATOM 610 N N . THR A 1 82 ? -13.245 -7.495 17.718 1.00 95.81 82 THR A N 1
ATOM 611 C CA . THR A 1 82 ? -12.447 -8.242 18.690 1.00 95.81 82 THR A CA 1
ATOM 612 C C . THR A 1 82 ? -11.234 -8.898 18.032 1.00 95.81 82 THR A C 1
ATOM 614 O O . THR A 1 82 ? -11.308 -9.456 16.934 1.00 95.81 82 THR A O 1
ATOM 617 N N . LEU A 1 83 ? -10.126 -9.001 18.776 1.00 94.75 83 LEU A N 1
ATOM 618 C CA . LEU A 1 83 ? -8.929 -9.732 18.331 1.00 94.75 83 LEU A CA 1
ATOM 619 C C . LEU A 1 83 ? -9.227 -11.171 17.875 1.00 94.75 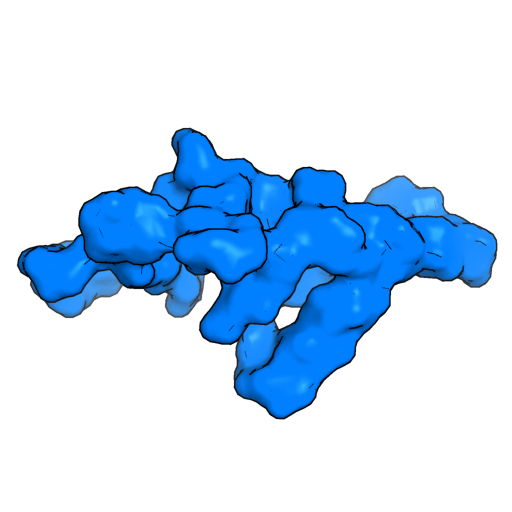83 LEU A C 1
ATOM 621 O O . LEU A 1 83 ? -8.532 -11.706 17.011 1.00 94.75 83 LEU A O 1
ATOM 625 N N . LYS A 1 84 ? -10.244 -11.820 18.459 1.00 96.25 84 LYS A N 1
ATOM 626 C CA . LYS A 1 84 ? -10.662 -13.172 18.067 1.00 96.25 84 LYS A CA 1
ATOM 627 C C . LYS A 1 84 ? -11.244 -13.181 16.652 1.00 96.25 84 LYS A C 1
ATOM 629 O O . LYS A 1 84 ? -10.853 -14.042 15.866 1.00 96.25 84 LYS A O 1
ATOM 634 N N . GLN A 1 85 ? -12.134 -12.241 16.331 1.00 94.56 85 GLN A N 1
ATOM 635 C CA . GLN A 1 85 ? -12.731 -12.106 14.998 1.00 94.56 85 GLN A CA 1
ATOM 636 C C . GLN A 1 85 ? -11.663 -11.787 13.952 1.00 94.56 85 GLN A C 1
ATOM 638 O O . GLN A 1 85 ? -11.546 -12.515 12.966 1.00 94.56 85 GLN A O 1
ATOM 643 N N . VAL A 1 86 ? -10.811 -10.792 14.225 1.00 95.19 86 VAL A N 1
ATOM 644 C CA . VAL A 1 86 ? -9.719 -10.391 13.323 1.00 95.19 86 VAL A CA 1
ATOM 645 C C . VAL A 1 86 ? -8.802 -11.572 13.017 1.00 95.19 86 VAL A C 1
ATOM 647 O O . VAL A 1 86 ? -8.501 -11.8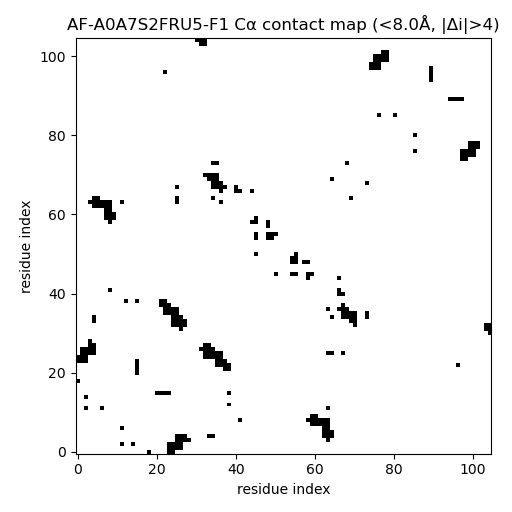53 11.860 1.00 95.19 86 VAL A O 1
ATOM 650 N N . ARG A 1 87 ? -8.410 -12.349 14.035 1.00 94.06 87 ARG A N 1
ATOM 651 C CA . ARG A 1 87 ? -7.517 -13.502 13.852 1.00 94.06 87 ARG A CA 1
ATOM 652 C C . ARG A 1 87 ? -8.150 -14.626 13.021 1.00 94.06 87 ARG A C 1
ATOM 654 O O . ARG A 1 87 ? -7.438 -15.300 12.275 1.00 94.06 87 ARG A O 1
ATOM 661 N N . ILE A 1 88 ? -9.462 -14.844 13.145 1.00 95.31 88 ILE A N 1
ATOM 662 C CA . ILE A 1 88 ? -10.201 -15.805 12.309 1.00 95.31 88 ILE A CA 1
ATOM 663 C C . ILE A 1 88 ? -10.217 -15.322 10.856 1.00 95.31 88 ILE A C 1
ATOM 665 O O . ILE A 1 88 ? -9.878 -16.096 9.962 1.00 95.31 88 ILE A O 1
ATOM 669 N N . LEU A 1 89 ? -10.529 -14.042 10.635 1.00 94.12 89 LEU A N 1
ATOM 670 C CA . LEU A 1 89 ? -10.591 -13.441 9.305 1.00 94.12 89 LEU A CA 1
ATOM 671 C C . LEU A 1 89 ? -9.221 -13.438 8.607 1.00 94.12 89 LEU A C 1
ATOM 673 O O . LEU A 1 89 ? -9.107 -13.795 7.440 1.00 94.12 89 LEU A O 1
ATOM 677 N N . MET A 1 90 ? -8.148 -13.125 9.335 1.00 94.19 90 MET A N 1
ATOM 678 C CA . MET A 1 90 ? -6.779 -13.212 8.815 1.00 94.19 90 MET A CA 1
ATOM 679 C C . MET A 1 90 ? -6.441 -14.623 8.317 1.00 94.19 90 MET A C 1
ATOM 681 O O . MET A 1 90 ? -5.843 -14.783 7.253 1.00 94.19 90 MET A O 1
ATOM 685 N N . ARG A 1 91 ? -6.854 -15.659 9.061 1.00 94.69 91 ARG A N 1
ATOM 686 C CA . ARG A 1 91 ? -6.625 -17.057 8.678 1.00 94.69 91 ARG A CA 1
ATOM 687 C C . ARG A 1 91 ? -7.454 -17.463 7.460 1.00 94.69 91 ARG A C 1
ATOM 689 O O . ARG A 1 91 ? -6.914 -18.154 6.603 1.00 94.69 91 ARG A O 1
ATOM 696 N N . SER A 1 92 ? -8.721 -17.055 7.378 1.00 94.56 92 SER A N 1
ATOM 697 C CA . SER A 1 92 ? -9.589 -17.409 6.247 1.00 94.56 92 SER A CA 1
ATOM 698 C C . SER A 1 92 ? -9.175 -16.712 4.951 1.00 94.56 92 SER A C 1
ATOM 700 O O . SER A 1 92 ? -9.205 -17.334 3.895 1.00 94.56 92 SER A O 1
ATOM 702 N N . LEU A 1 93 ? -8.734 -15.455 5.032 1.00 90.94 93 LEU A N 1
ATOM 703 C CA . LEU A 1 93 ? -8.264 -14.677 3.882 1.00 90.94 93 LEU A CA 1
ATOM 7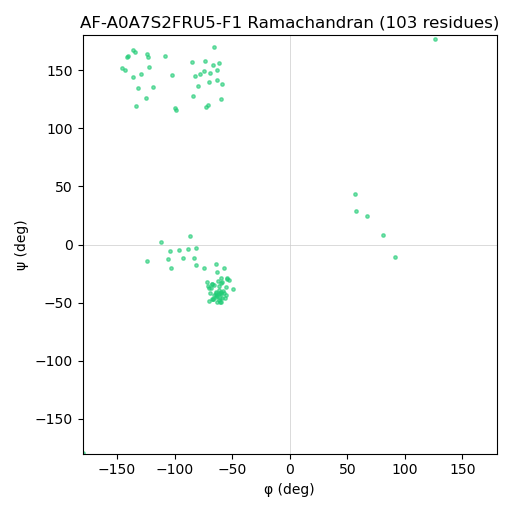04 C C . LEU A 1 93 ? -6.797 -14.959 3.513 1.00 90.94 93 LEU A C 1
ATOM 706 O O . LEU A 1 93 ? -6.327 -14.512 2.470 1.00 90.94 93 LEU A O 1
ATOM 710 N N . GLY A 1 94 ? -6.044 -15.655 4.373 1.00 90.81 94 GLY A N 1
ATOM 711 C CA . GLY A 1 94 ? -4.612 -15.895 4.172 1.00 90.81 94 GLY A CA 1
ATOM 712 C C . GLY A 1 94 ? -3.756 -14.625 4.264 1.00 90.81 94 GLY A C 1
ATOM 713 O O . GLY A 1 94 ? -2.661 -14.569 3.699 1.00 90.81 94 GLY A O 1
ATOM 714 N N . VAL A 1 95 ? -4.235 -13.597 4.971 1.00 89.31 95 VAL A N 1
ATOM 715 C CA . VAL A 1 95 ? -3.537 -12.315 5.137 1.00 89.31 95 VAL A CA 1
ATOM 716 C C . VAL A 1 95 ? -2.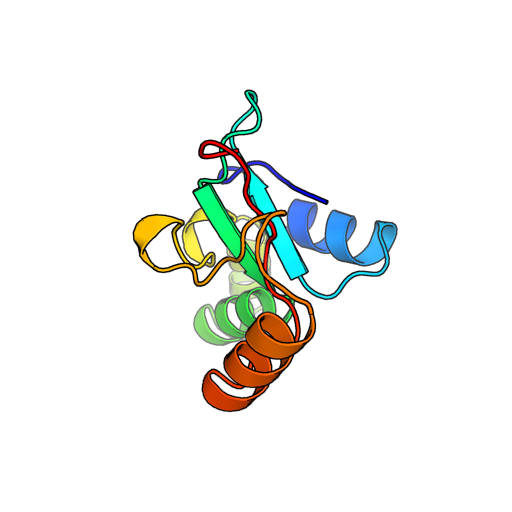877 -12.228 6.507 1.00 89.31 95 VAL A C 1
ATOM 718 O O . VAL A 1 95 ? -3.370 -12.748 7.504 1.00 89.31 95 VAL A O 1
ATOM 721 N N . ARG A 1 96 ? -1.726 -11.556 6.564 1.00 87.38 96 ARG A N 1
ATOM 722 C CA . ARG A 1 96 ? -0.949 -11.381 7.805 1.00 87.38 96 ARG A CA 1
ATOM 723 C C . ARG A 1 96 ? -1.040 -9.974 8.379 1.00 87.38 96 ARG A C 1
ATOM 725 O O . ARG A 1 96 ? -0.670 -9.773 9.527 1.00 87.38 96 ARG A O 1
ATOM 732 N N . ASN A 1 97 ? -1.560 -9.041 7.589 1.00 88.50 97 ASN A N 1
ATOM 733 C CA . ASN A 1 97 ? -1.733 -7.646 7.948 1.00 88.50 97 ASN A CA 1
ATOM 734 C C . ASN A 1 97 ? -3.165 -7.271 7.564 1.00 88.50 97 ASN A C 1
ATOM 736 O O . ASN A 1 97 ? -3.612 -7.626 6.473 1.00 88.50 97 ASN A O 1
ATOM 740 N N . MET A 1 98 ? -3.868 -6.581 8.454 1.00 90.56 98 MET A N 1
ATOM 741 C CA . MET A 1 98 ? -5.219 -6.087 8.215 1.00 90.56 98 MET A CA 1
ATOM 742 C C . MET A 1 98 ? -5.265 -4.630 8.672 1.00 90.56 98 MET A C 1
ATOM 744 O O . MET A 1 98 ? -4.956 -4.368 9.837 1.00 90.56 98 MET A O 1
ATOM 748 N N . PRO A 1 99 ? -5.561 -3.679 7.774 1.00 91.31 99 PRO A N 1
ATOM 749 C CA . PRO A 1 99 ? -5.750 -2.285 8.150 1.00 91.31 99 PRO A CA 1
ATOM 750 C C . PRO A 1 99 ? -6.882 -2.140 9.163 1.00 91.31 99 PRO A C 1
ATOM 752 O O . PRO A 1 99 ? -7.922 -2.783 9.018 1.00 91.31 99 PRO A O 1
ATOM 755 N N . VAL A 1 100 ? -6.666 -1.290 10.164 1.00 91.38 100 VAL A N 1
ATOM 756 C CA . VAL A 1 100 ? -7.706 -0.863 11.100 1.00 91.38 100 VAL A CA 1
ATOM 757 C C . VAL A 1 100 ? -8.184 0.508 10.634 1.00 91.38 100 VAL A C 1
ATOM 759 O O . VAL A 1 100 ? -7.367 1.424 10.585 1.00 91.38 100 VAL A O 1
ATOM 762 N N . ILE A 1 101 ? -9.457 0.625 10.263 1.00 88.44 101 ILE A N 1
ATOM 763 C CA . ILE A 1 101 ? -10.066 1.848 9.718 1.00 88.44 101 ILE A CA 1
ATOM 764 C C . ILE A 1 101 ? -11.191 2.280 10.654 1.00 88.44 101 ILE A C 1
ATOM 766 O O . ILE A 1 101 ? -11.999 1.453 11.082 1.00 88.44 101 ILE A O 1
ATOM 770 N N . LYS A 1 102 ? -11.257 3.575 10.961 1.00 85.75 102 LYS A N 1
ATOM 771 C CA . LYS A 1 102 ? -12.322 4.175 11.765 1.00 85.75 102 LYS A CA 1
ATOM 772 C C . LYS A 1 102 ? -12.948 5.325 10.982 1.00 85.75 102 LYS A C 1
ATOM 774 O O . LYS A 1 102 ? -12.247 6.219 10.536 1.00 85.75 102 LYS A O 1
ATOM 779 N N . ASP A 1 103 ? -14.270 5.306 10.819 1.00 75.62 103 ASP A N 1
ATOM 780 C CA . ASP A 1 103 ? -15.023 6.388 10.161 1.00 75.62 103 ASP A CA 1
ATOM 781 C C . ASP A 1 103 ? -14.576 6.700 8.710 1.00 75.62 103 ASP A C 1
ATOM 783 O O . ASP A 1 103 ? -14.709 7.825 8.237 1.00 75.62 103 ASP A O 1
ATOM 787 N N . GLY A 1 104 ? -14.049 5.707 7.979 1.00 59.66 104 GLY A N 1
ATOM 788 C CA . GLY A 1 104 ? -13.538 5.890 6.608 1.00 59.66 104 GLY A CA 1
ATOM 789 C C . GLY A 1 104 ? -12.119 6.473 6.520 1.00 59.66 104 GLY A C 1
ATOM 790 O O . GLY A 1 104 ? -11.655 6.771 5.418 1.00 59.66 104 GLY A O 1
ATOM 791 N N . LEU A 1 105 ? -11.439 6.602 7.665 1.00 51.50 105 LEU A N 1
ATOM 792 C CA . LEU A 1 105 ? -10.028 6.969 7.817 1.00 51.50 105 LEU A CA 1
ATOM 793 C C . LEU A 1 105 ? -9.187 5.779 8.292 1.00 51.50 105 LEU A C 1
ATOM 795 O O . LEU A 1 105 ? -9.612 5.070 9.235 1.00 51.50 105 LEU A O 1
#

Secondary structure (DSSP, 8-state):
-EE-TTSBHHHHHHHHHHTT-SEEEEE-TT--EEEEEEHHHHHHHHHHH-SSHHHHHHHHHSBGGGTSEEGGG---B-TTS-HHHHHHHHHHHT-S---B-STT-

Mean predicted aligned error: 3.55 Å

Sequence (105 aa):
VSVLPSATINQAMEKLVSDRVGSCLASSEIGEVKGVFTARDILKKMVQQGNSDKDKAQALRCEVSDIMTPAVQMFYTTPEDTLKQVRILMRSLGVRNMPVIKDGL

Foldseek 3Di:
DEDAQQDFQLVVVVVCVVVVHFKHFHADPVGQTFFIAGPVLLVVLLVVQHDDPVSNVVSRRDGNNVRTDTPVRAAAAEPPDDPVVVVVVCVVVVHDDHHYDDPRD